Protein AF-A0A7Y0K9N4-F1 (afdb_monomer_lite)

Secondary structure (DSSP, 8-state):
-HHHHHHHHHHHHS-GGGTS-HHHHHHHHHHHHHHHH-S-HHHHHHHHHHHHHHHHHHHHHHHHHTT--PPTT-HHHHHHHHHHHHHHHHHHHHHHHHHHHHHHHHHHHHHHHH--

Foldseek 3Di:
DVLLLVLVVCCVVPPPCVVPPSLVVSLVVLLVCLVVVDPDLVVSLVCLVVVLLVSLVVNCVVVVVVVDHDDRPDPSSVSSSVSNVVSSVVVVVVVVVVVVVVVVVVVVVVVVVVVD

InterPro domains:
  IPR014617 Predicted membrane protein, Bacillus YphA type [PF24124] (1-113)

Sequence (116 aa):
MLAYITYELMAIIDPIWVFIPGVWLKASILFILVILLHRNIVCQILILSIGSMMGDIVLSFVLRSYQMNYSIGSMHFFDSFMLGMLGMISLFYLKMTLARWEQYVFMLEKERKNNV

Radius of gyration: 20.11 Å; chains: 1; bounding box: 55×21×57 Å

pLDDT: mean 89.55, std 5.5, range [61.06, 95.0]

Organism: NCBI:txid2729105

Structure (mmCIF, N/CA/C/O backbone):
data_AF-A0A7Y0K9N4-F1
#
_entry.id   AF-A0A7Y0K9N4-F1
#
loop_
_atom_site.group_PDB
_atom_site.id
_atom_site.type_symbol
_atom_site.label_atom_id
_atom_site.label_alt_id
_atom_site.label_comp_id
_atom_site.label_asym_id
_atom_site.label_entity_id
_atom_site.label_seq_id
_atom_site.pdbx_PDB_ins_code
_atom_site.Cartn_x
_atom_site.Cartn_y
_atom_site.Cartn_z
_atom_site.occupancy
_atom_site.B_iso_or_equiv
_atom_site.auth_seq_id
_atom_site.auth_comp_id
_atom_site.auth_asym_id
_atom_site.auth_atom_id
_atom_site.pdbx_PDB_model_num
ATOM 1 N N . MET A 1 1 ? 9.741 -0.173 0.537 1.00 83.44 1 MET A N 1
ATOM 2 C CA . MET A 1 1 ? 9.089 -1.476 0.779 1.00 83.44 1 MET A CA 1
ATOM 3 C C . MET A 1 1 ? 9.596 -2.448 -0.257 1.00 83.44 1 MET A C 1
ATOM 5 O O . MET A 1 1 ? 9.367 -2.210 -1.433 1.00 83.44 1 MET A O 1
ATOM 9 N N . LEU A 1 2 ? 10.278 -3.518 0.157 1.00 90.38 2 LEU A N 1
ATOM 10 C CA . LEU A 1 2 ? 10.811 -4.505 -0.791 1.00 90.38 2 LEU A CA 1
ATOM 11 C C . LEU A 1 2 ? 9.702 -5.143 -1.632 1.00 90.38 2 LEU A C 1
ATOM 13 O O . LEU A 1 2 ? 9.859 -5.241 -2.838 1.00 90.38 2 LEU A O 1
ATOM 17 N N . ALA A 1 3 ? 8.545 -5.433 -1.030 1.00 91.69 3 ALA A N 1
ATOM 18 C CA . ALA A 1 3 ? 7.396 -5.993 -1.740 1.00 91.69 3 ALA A CA 1
ATOM 19 C C . ALA A 1 3 ? 6.927 -5.156 -2.945 1.00 91.69 3 ALA A C 1
ATOM 21 O O . ALA A 1 3 ? 6.464 -5.728 -3.923 1.00 91.69 3 ALA A O 1
ATOM 22 N N . TYR A 1 4 ? 7.083 -3.825 -2.907 1.00 92.25 4 TYR A N 1
ATOM 23 C CA . TYR A 1 4 ? 6.783 -2.963 -4.057 1.00 92.25 4 TYR A CA 1
ATOM 24 C C . TYR A 1 4 ? 7.719 -3.268 -5.234 1.00 92.25 4 TYR A C 1
ATOM 26 O O . TYR A 1 4 ? 7.270 -3.486 -6.354 1.00 92.25 4 TYR A O 1
ATOM 34 N N . ILE A 1 5 ? 9.023 -3.324 -4.951 1.00 92.25 5 ILE A N 1
ATOM 35 C CA . ILE A 1 5 ? 10.069 -3.595 -5.941 1.00 92.25 5 ILE A CA 1
ATOM 36 C C . ILE A 1 5 ? 9.900 -5.013 -6.487 1.00 92.25 5 ILE A C 1
ATOM 38 O O . ILE A 1 5 ? 9.933 -5.213 -7.694 1.00 92.25 5 ILE A O 1
ATOM 42 N N . THR A 1 6 ? 9.683 -5.991 -5.603 1.00 91.81 6 THR A N 1
ATOM 43 C CA . THR A 1 6 ? 9.474 -7.389 -5.990 1.00 91.81 6 THR A CA 1
ATOM 44 C C . THR A 1 6 ? 8.255 -7.537 -6.888 1.00 91.81 6 THR A C 1
ATOM 46 O O . THR A 1 6 ? 8.348 -8.229 -7.894 1.00 91.81 6 THR A O 1
ATOM 49 N N . TYR A 1 7 ? 7.142 -6.872 -6.558 1.00 91.50 7 TYR A N 1
ATOM 50 C CA . TYR A 1 7 ? 5.948 -6.891 -7.394 1.00 91.50 7 TYR A CA 1
ATOM 51 C C . TYR A 1 7 ? 6.247 -6.354 -8.795 1.00 91.50 7 TYR A C 1
ATOM 53 O O . TYR A 1 7 ? 5.966 -7.051 -9.760 1.00 91.50 7 TYR A O 1
ATOM 61 N N . GLU A 1 8 ? 6.851 -5.168 -8.922 1.00 90.12 8 GLU A N 1
ATOM 62 C CA . GLU A 1 8 ? 7.107 -4.585 -10.248 1.00 90.12 8 GLU A CA 1
ATOM 63 C C . GLU A 1 8 ? 8.139 -5.365 -11.062 1.00 90.12 8 GLU A C 1
ATOM 65 O O . GLU A 1 8 ? 7.950 -5.577 -12.255 1.00 90.12 8 GLU A O 1
ATOM 70 N N . LEU A 1 9 ? 9.206 -5.861 -10.432 1.00 90.31 9 LEU A N 1
ATOM 71 C CA . LEU A 1 9 ? 10.168 -6.723 -11.121 1.00 90.31 9 LEU A CA 1
ATOM 72 C C . LEU A 1 9 ? 9.516 -8.020 -11.603 1.00 90.31 9 LEU A C 1
ATOM 74 O O . LEU A 1 9 ? 9.767 -8.447 -12.727 1.00 90.31 9 LEU A O 1
ATOM 78 N N . MET A 1 10 ? 8.670 -8.634 -10.773 1.00 89.62 10 MET A N 1
ATOM 79 C CA . MET A 1 10 ? 7.941 -9.837 -11.162 1.00 89.62 10 MET A CA 1
ATOM 80 C C . MET A 1 10 ? 6.975 -9.535 -12.302 1.00 89.62 10 MET A C 1
ATOM 82 O O . MET A 1 10 ? 6.925 -10.301 -13.251 1.00 89.62 10 MET A O 1
ATOM 86 N N . ALA A 1 11 ? 6.292 -8.394 -12.250 1.00 88.19 11 ALA A N 1
ATOM 87 C CA . ALA A 1 11 ? 5.367 -7.962 -13.280 1.00 88.19 11 ALA A CA 1
ATOM 88 C C . ALA A 1 11 ? 6.088 -7.731 -14.631 1.00 88.19 11 ALA A C 1
ATOM 90 O O . ALA A 1 11 ? 5.559 -8.092 -15.677 1.00 88.19 11 ALA A O 1
ATOM 91 N N . ILE A 1 12 ? 7.324 -7.216 -14.625 1.00 87.75 12 ILE A N 1
ATOM 92 C CA . ILE A 1 12 ? 8.155 -7.076 -15.837 1.00 87.75 12 ILE A CA 1
ATOM 93 C C . ILE A 1 12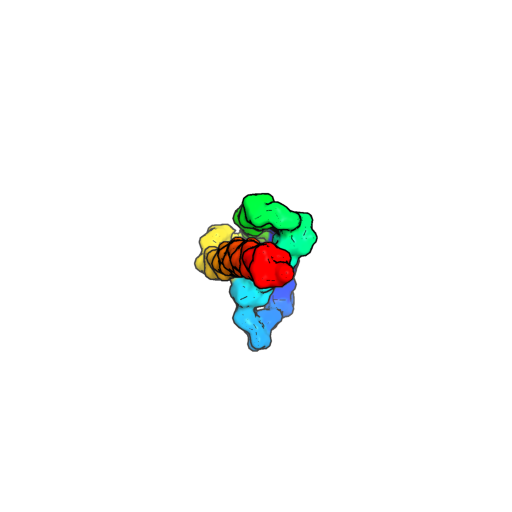 ? 8.554 -8.439 -16.431 1.00 87.75 12 ILE A C 1
ATOM 95 O O . ILE A 1 12 ? 8.616 -8.571 -17.652 1.00 87.75 12 ILE A O 1
ATOM 99 N N . ILE A 1 13 ? 8.857 -9.435 -15.591 1.00 87.88 13 ILE A N 1
ATOM 100 C CA . ILE A 1 13 ? 9.320 -10.764 -16.032 1.00 87.88 13 ILE A CA 1
ATOM 101 C C . ILE A 1 13 ? 8.149 -11.642 -16.485 1.00 87.88 13 ILE A C 1
ATOM 103 O O . ILE A 1 13 ? 8.228 -12.281 -17.532 1.00 87.88 13 ILE A O 1
ATOM 107 N N . ASP A 1 14 ? 7.085 -11.688 -15.685 1.00 84.44 14 ASP A N 1
ATOM 108 C CA . ASP A 1 14 ? 5.892 -12.492 -15.919 1.00 84.44 14 ASP A CA 1
ATOM 109 C C . ASP A 1 14 ? 4.638 -11.637 -15.644 1.00 84.44 14 ASP A C 1
ATOM 111 O O . ASP A 1 14 ? 4.392 -11.234 -14.499 1.00 84.44 14 ASP A O 1
ATOM 115 N N . PRO A 1 15 ? 3.845 -11.306 -16.678 1.00 80.69 15 PRO A N 1
ATOM 116 C CA . PRO A 1 15 ? 2.739 -10.368 -16.563 1.00 80.69 15 PRO A CA 1
ATOM 117 C C . PRO A 1 15 ? 1.549 -10.968 -15.795 1.00 80.69 15 PRO A C 1
ATOM 119 O O . PRO A 1 15 ? 0.554 -11.414 -16.365 1.00 80.69 15 PRO A O 1
ATOM 122 N N . ILE A 1 16 ? 1.592 -10.888 -14.463 1.00 78.06 16 ILE A N 1
ATOM 123 C CA . ILE A 1 16 ? 0.507 -11.340 -13.567 1.00 78.06 16 ILE A CA 1
ATOM 124 C C . ILE A 1 16 ? -0.796 -10.544 -13.795 1.00 78.06 16 ILE A C 1
ATOM 126 O O . ILE A 1 16 ? -1.895 -11.010 -13.482 1.00 78.06 16 ILE A O 1
ATOM 130 N N . TRP A 1 17 ? -0.700 -9.350 -14.391 1.00 74.38 17 TRP A N 1
ATOM 131 C CA . TRP A 1 17 ? -1.847 -8.490 -14.694 1.00 74.38 17 TRP A CA 1
ATOM 132 C C . TRP A 1 17 ? -2.786 -9.034 -15.784 1.00 74.38 17 TRP A C 1
ATOM 134 O O . TRP A 1 17 ? -3.805 -8.408 -16.068 1.00 74.38 17 TRP A O 1
ATOM 144 N N . VAL A 1 18 ? -2.467 -10.176 -16.403 1.00 80.75 18 VAL A N 1
ATOM 145 C CA . VAL A 1 18 ? -3.340 -10.838 -17.389 1.00 80.75 18 VAL A CA 1
ATOM 146 C C . VAL A 1 18 ? -4.645 -11.328 -16.750 1.00 80.75 18 VAL A C 1
ATOM 148 O O . VAL A 1 18 ? -5.690 -11.301 -17.394 1.00 80.75 18 VAL A O 1
ATOM 151 N N . PHE A 1 19 ? -4.608 -11.738 -15.479 1.00 82.56 19 PHE A N 1
ATOM 152 C CA . PHE A 1 19 ? -5.768 -12.321 -14.793 1.00 82.56 19 PHE A CA 1
ATOM 153 C C . PHE A 1 19 ? -6.481 -11.348 -13.850 1.00 82.56 19 PHE A C 1
ATOM 155 O O . PHE A 1 19 ? -7.684 -11.470 -13.629 1.00 82.56 19 PHE A O 1
ATOM 162 N N . ILE A 1 20 ? -5.748 -10.398 -13.263 1.00 83.88 20 ILE A N 1
ATOM 163 C CA . ILE A 1 20 ? -6.257 -9.467 -12.249 1.00 83.88 20 ILE A CA 1
ATOM 164 C C . ILE A 1 20 ? -5.682 -8.077 -12.538 1.00 83.88 20 ILE A C 1
ATOM 166 O O . ILE A 1 20 ? -4.486 -7.975 -12.809 1.00 83.88 20 ILE A O 1
ATOM 170 N N . PRO A 1 21 ? -6.464 -6.987 -12.426 1.00 88.31 21 PRO A N 1
ATOM 171 C CA . PRO A 1 21 ? -5.933 -5.635 -12.558 1.00 88.31 21 PRO A CA 1
ATOM 172 C C . PRO A 1 21 ? -4.731 -5.399 -11.628 1.00 88.31 21 PRO A C 1
ATOM 174 O O . PRO A 1 21 ? -4.864 -5.424 -10.401 1.00 88.31 21 PRO A O 1
ATOM 177 N N . GLY A 1 22 ? -3.555 -5.138 -12.206 1.00 87.50 22 GLY A N 1
ATOM 178 C CA . GLY A 1 22 ? -2.298 -5.086 -11.450 1.00 87.50 22 GLY A CA 1
ATOM 179 C C . GLY A 1 22 ? -2.286 -4.045 -10.322 1.00 87.50 22 GLY A C 1
ATOM 180 O O . GLY A 1 22 ? -1.701 -4.271 -9.265 1.00 87.50 22 GLY A O 1
ATOM 181 N N . VAL A 1 23 ? -3.007 -2.935 -10.497 1.00 90.38 23 VAL A N 1
ATOM 182 C CA . VAL A 1 23 ? -3.159 -1.883 -9.478 1.00 90.38 23 VAL A CA 1
ATOM 183 C C . VAL A 1 23 ? -3.799 -2.437 -8.198 1.00 90.38 23 VAL A C 1
ATOM 185 O O . VAL A 1 23 ? -3.311 -2.189 -7.095 1.00 90.38 23 VAL A O 1
ATOM 188 N N . TRP A 1 24 ? -4.855 -3.242 -8.339 1.00 90.62 24 TRP A N 1
ATOM 189 C CA . TRP A 1 24 ? -5.568 -3.843 -7.211 1.00 90.62 24 TRP A CA 1
ATOM 190 C C . TRP A 1 24 ? -4.719 -4.890 -6.500 1.00 90.62 24 TRP A C 1
ATOM 192 O O . TRP A 1 24 ? -4.700 -4.941 -5.268 1.00 90.62 24 TRP A O 1
ATOM 202 N N . LEU A 1 25 ? -3.987 -5.696 -7.271 1.00 91.50 25 LEU A N 1
ATOM 203 C CA . LEU A 1 25 ? -3.115 -6.731 -6.732 1.00 91.50 25 LEU A CA 1
ATOM 204 C C . LEU A 1 25 ? -1.964 -6.111 -5.929 1.00 91.50 25 LEU A C 1
ATOM 206 O O . LEU A 1 25 ? -1.768 -6.460 -4.763 1.00 91.50 25 LEU A O 1
ATOM 210 N N . LYS A 1 26 ? -1.272 -5.122 -6.510 1.00 91.50 26 LYS A N 1
ATOM 211 C CA . LYS A 1 26 ? -0.201 -4.373 -5.841 1.00 91.50 26 LYS A CA 1
ATOM 212 C C . LYS A 1 26 ? -0.701 -3.708 -4.561 1.00 91.50 26 LYS A C 1
ATOM 214 O O . LYS A 1 26 ? -0.103 -3.895 -3.501 1.00 91.50 26 LYS A O 1
ATOM 219 N N . ALA A 1 27 ? -1.810 -2.970 -4.639 1.00 93.31 27 ALA A N 1
ATOM 220 C CA . ALA A 1 27 ? -2.389 -2.289 -3.484 1.00 93.31 27 ALA A CA 1
ATOM 221 C C . ALA A 1 27 ? -2.744 -3.275 -2.359 1.00 93.31 27 ALA A C 1
ATOM 223 O O . ALA A 1 27 ? -2.391 -3.033 -1.206 1.00 93.31 27 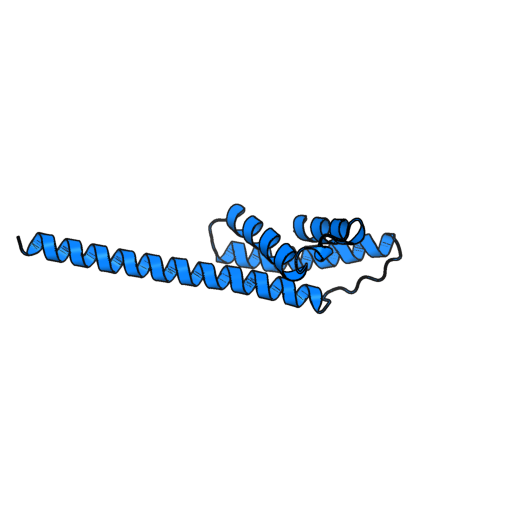ALA A O 1
ATOM 224 N N . SER A 1 28 ? -3.361 -4.412 -2.693 1.00 92.25 28 SER A N 1
ATOM 225 C CA . SER A 1 28 ? -3.765 -5.433 -1.718 1.00 92.25 28 SER A CA 1
ATOM 226 C C . SER A 1 28 ? -2.571 -6.083 -1.019 1.00 92.25 28 SER A C 1
ATOM 228 O O . SER A 1 28 ? -2.581 -6.223 0.202 1.00 92.25 28 SER A O 1
ATOM 230 N N . ILE A 1 29 ? -1.515 -6.432 -1.763 1.00 93.06 29 ILE A N 1
ATOM 231 C CA . ILE A 1 29 ? -0.298 -7.033 -1.195 1.00 93.06 29 ILE A CA 1
ATOM 232 C C . ILE A 1 29 ? 0.367 -6.071 -0.205 1.00 93.06 29 ILE A C 1
ATOM 234 O O . ILE A 1 29 ? 0.680 -6.455 0.924 1.00 93.06 29 ILE A O 1
ATOM 238 N N . LEU A 1 30 ? 0.560 -4.811 -0.608 1.00 93.31 30 LEU A N 1
ATOM 239 C CA . LEU A 1 30 ? 1.178 -3.796 0.248 1.00 93.31 30 LEU A CA 1
ATOM 240 C C . LEU A 1 30 ? 0.329 -3.529 1.491 1.00 93.31 30 LEU A C 1
ATOM 242 O O . LEU A 1 30 ? 0.857 -3.461 2.598 1.00 93.31 30 LEU A O 1
ATOM 246 N N . PHE A 1 31 ? -0.985 -3.431 1.316 1.00 93.81 31 PHE A N 1
ATOM 247 C CA . PHE A 1 31 ? -1.939 -3.223 2.394 1.00 93.81 31 PHE A CA 1
ATOM 248 C C . PHE A 1 31 ? -1.914 -4.352 3.434 1.00 93.81 31 PHE A C 1
ATOM 250 O O . PHE A 1 31 ? -1.762 -4.084 4.627 1.00 93.81 31 PHE A O 1
ATOM 257 N N . ILE A 1 32 ? -1.986 -5.614 2.996 1.00 93.56 32 ILE A N 1
ATOM 258 C CA . ILE A 1 32 ? -1.925 -6.784 3.885 1.00 93.56 32 ILE A CA 1
ATOM 259 C C . ILE A 1 32 ? -0.599 -6.806 4.655 1.00 93.56 32 ILE A C 1
ATOM 261 O O . ILE A 1 32 ? -0.596 -7.000 5.872 1.00 93.56 32 ILE A O 1
ATOM 265 N N . LEU A 1 33 ? 0.522 -6.548 3.972 1.00 94.31 33 LEU A N 1
ATOM 266 C CA . LEU A 1 33 ? 1.840 -6.489 4.607 1.00 94.31 33 LEU A CA 1
ATOM 267 C C . LEU A 1 33 ? 1.919 -5.399 5.675 1.00 94.31 33 LEU A C 1
ATOM 269 O O . LEU A 1 33 ? 2.433 -5.653 6.761 1.00 94.31 33 LEU A O 1
ATOM 273 N N . VAL A 1 34 ? 1.397 -4.202 5.402 1.00 94.31 34 VAL A N 1
ATOM 274 C CA . VAL A 1 34 ? 1.370 -3.103 6.377 1.00 94.31 34 VAL A CA 1
ATOM 275 C C . VAL A 1 34 ? 0.576 -3.479 7.625 1.00 94.31 34 VAL A C 1
ATOM 277 O O . VAL A 1 34 ? 1.032 -3.223 8.742 1.00 94.31 34 VAL A O 1
ATOM 280 N N . ILE A 1 35 ? -0.596 -4.094 7.445 1.00 92.62 35 ILE A N 1
ATOM 281 C CA . ILE A 1 35 ? -1.454 -4.510 8.560 1.00 92.62 35 ILE A CA 1
ATOM 282 C C . ILE A 1 35 ? -0.754 -5.546 9.434 1.00 92.62 35 ILE A C 1
ATOM 284 O O . ILE A 1 35 ? -0.843 -5.468 10.659 1.00 92.62 35 ILE A O 1
ATOM 288 N N . LEU A 1 36 ? -0.063 -6.498 8.805 1.00 92.69 36 LEU A N 1
ATOM 289 C CA . LEU A 1 36 ? 0.664 -7.554 9.499 1.00 92.69 36 LEU A CA 1
ATOM 290 C C . LEU A 1 36 ? 1.912 -7.017 10.212 1.00 92.69 36 LEU A C 1
ATOM 292 O O . LEU A 1 36 ? 2.258 -7.493 11.290 1.00 92.69 36 LEU A O 1
ATOM 296 N N . LEU A 1 37 ? 2.571 -6.012 9.633 1.00 93.00 37 LEU A N 1
ATOM 297 C CA . LEU A 1 37 ? 3.842 -5.493 10.129 1.00 93.00 37 LEU A CA 1
ATOM 298 C C . LEU A 1 37 ? 3.707 -4.657 11.406 1.00 93.00 37 LEU A C 1
ATOM 300 O O . LEU A 1 37 ? 4.595 -4.693 12.255 1.00 93.00 37 LEU A O 1
ATOM 304 N N . HIS A 1 38 ? 2.638 -3.871 11.552 1.00 91.88 38 HIS A N 1
ATOM 305 C CA . HIS A 1 38 ? 2.496 -2.980 12.704 1.00 91.88 38 HIS A CA 1
ATOM 306 C C . HIS A 1 38 ? 1.045 -2.833 13.152 1.00 91.88 38 HIS A C 1
ATOM 308 O O . HIS A 1 38 ? 0.147 -2.807 12.325 1.00 91.88 38 HIS A O 1
ATOM 314 N N . ARG A 1 39 ? 0.795 -2.672 14.460 1.00 86.81 39 ARG A N 1
ATOM 315 C CA . ARG A 1 39 ? -0.572 -2.562 15.015 1.00 86.81 39 ARG A CA 1
ATOM 316 C C . ARG A 1 39 ? -1.114 -1.127 15.063 1.00 86.81 39 ARG A C 1
ATOM 318 O O . ARG A 1 39 ? -2.322 -0.930 14.957 1.00 86.81 39 ARG A O 1
ATOM 325 N N . ASN A 1 40 ? -0.240 -0.132 15.239 1.00 89.38 40 ASN A N 1
ATOM 326 C CA . ASN A 1 40 ? -0.620 1.288 15.257 1.00 89.38 40 ASN A CA 1
ATOM 327 C C . ASN A 1 40 ? -0.871 1.815 13.836 1.00 89.38 40 ASN A C 1
ATOM 329 O O . ASN A 1 40 ? 0.027 1.732 12.996 1.00 89.38 40 ASN A O 1
ATOM 333 N N . ILE A 1 41 ? -2.042 2.418 13.620 1.00 87.19 41 ILE A N 1
ATOM 334 C CA . ILE A 1 41 ? -2.491 2.983 12.340 1.00 87.19 41 ILE A CA 1
ATOM 335 C C . ILE A 1 41 ? -1.573 4.102 11.840 1.00 87.19 41 ILE A C 1
ATOM 337 O O . ILE A 1 41 ? -1.278 4.154 10.650 1.00 87.19 41 ILE A O 1
ATOM 341 N N . VAL A 1 42 ? -1.073 4.974 12.722 1.00 89.88 42 VAL A N 1
ATOM 342 C CA . VAL A 1 42 ? -0.201 6.086 12.297 1.00 89.88 42 VAL A CA 1
ATOM 343 C C . VAL A 1 42 ? 1.082 5.538 11.676 1.00 89.88 42 VAL A C 1
ATOM 345 O O . VAL A 1 42 ? 1.473 5.936 10.581 1.00 89.88 42 VAL A O 1
ATOM 348 N N . CYS A 1 43 ? 1.698 4.553 12.332 1.00 92.75 43 CYS A N 1
ATOM 349 C CA . CYS A 1 43 ? 2.872 3.873 11.800 1.00 92.75 43 CYS A CA 1
ATOM 350 C C . CYS A 1 43 ? 2.540 3.112 10.513 1.00 92.75 43 CYS A C 1
ATOM 352 O O . CYS A 1 43 ? 3.326 3.158 9.579 1.00 92.75 43 CYS A O 1
ATOM 354 N N . GLN A 1 44 ? 1.380 2.456 10.427 1.00 92.81 44 GLN A N 1
ATOM 355 C CA . GLN A 1 44 ? 0.957 1.767 9.208 1.00 92.81 44 GLN A CA 1
ATOM 356 C C . GLN A 1 44 ? 0.879 2.724 8.005 1.00 92.81 44 GLN A C 1
ATOM 358 O O . GLN A 1 44 ? 1.425 2.420 6.946 1.00 92.81 44 GLN A O 1
ATOM 363 N N . ILE A 1 45 ? 0.270 3.902 8.182 1.00 92.75 45 ILE A N 1
ATOM 364 C CA . ILE A 1 45 ? 0.180 4.929 7.134 1.00 92.75 45 ILE A CA 1
ATOM 365 C C . ILE A 1 45 ? 1.576 5.435 6.747 1.00 92.75 45 ILE A C 1
ATOM 367 O O . ILE A 1 45 ? 1.876 5.535 5.560 1.00 92.75 45 ILE A O 1
ATOM 371 N N . LEU A 1 46 ? 2.445 5.706 7.729 1.00 94.06 46 LEU A N 1
ATOM 372 C CA . LEU A 1 46 ? 3.820 6.154 7.479 1.00 94.06 46 LEU A CA 1
ATOM 373 C C . LEU A 1 46 ? 4.654 5.105 6.735 1.00 94.06 46 LEU A C 1
ATOM 375 O O . LEU A 1 46 ? 5.402 5.439 5.821 1.00 94.06 46 LEU A O 1
ATOM 379 N N . ILE A 1 47 ? 4.522 3.830 7.102 1.00 94.50 47 ILE A N 1
ATOM 380 C CA . ILE A 1 47 ? 5.222 2.732 6.431 1.00 94.50 47 ILE A CA 1
ATOM 381 C C . ILE A 1 47 ? 4.693 2.586 4.999 1.00 94.50 47 ILE A C 1
ATOM 383 O O . ILE A 1 47 ? 5.495 2.403 4.086 1.00 94.50 47 ILE A O 1
ATOM 387 N N . LEU A 1 48 ? 3.379 2.695 4.772 1.00 94.19 48 LEU A N 1
ATOM 388 C CA . LEU A 1 48 ? 2.813 2.645 3.423 1.00 94.19 48 LEU A CA 1
ATOM 389 C C . LEU A 1 48 ? 3.325 3.812 2.562 1.00 94.19 48 LEU A C 1
ATOM 391 O O . LEU A 1 48 ? 3.756 3.584 1.434 1.00 94.19 48 LEU A O 1
ATOM 395 N N . SER A 1 49 ? 3.330 5.045 3.077 1.00 93.75 49 SER A N 1
ATOM 396 C CA . SER A 1 49 ? 3.755 6.237 2.328 1.00 93.75 49 SER A CA 1
ATOM 397 C C . SER A 1 49 ? 5.256 6.263 2.064 1.00 93.75 49 SER A C 1
ATOM 399 O O . SER A 1 49 ? 5.680 6.191 0.912 1.00 93.75 49 SER A O 1
ATOM 401 N N . ILE A 1 50 ? 6.075 6.270 3.114 1.00 95.00 50 ILE A N 1
ATOM 402 C CA . ILE A 1 50 ? 7.536 6.308 2.994 1.00 95.00 50 ILE A CA 1
ATOM 403 C C . ILE A 1 50 ? 8.027 5.039 2.292 1.00 95.00 50 ILE A C 1
ATOM 405 O O . ILE A 1 50 ? 8.915 5.081 1.444 1.00 95.00 50 ILE A O 1
ATOM 409 N N . GLY A 1 51 ? 7.426 3.891 2.608 1.00 93.19 51 GLY A N 1
ATOM 410 C CA . GLY A 1 51 ? 7.805 2.613 2.032 1.00 93.19 51 GLY A CA 1
ATOM 411 C C . GLY A 1 51 ? 7.489 2.500 0.544 1.00 93.19 51 GLY A C 1
ATOM 412 O O . GLY A 1 51 ? 8.325 1.960 -0.182 1.00 93.19 51 GLY A O 1
ATOM 413 N N . SER A 1 52 ? 6.336 2.982 0.079 1.00 93.19 52 SER A N 1
ATOM 414 C CA . SER A 1 52 ? 6.002 2.974 -1.352 1.00 93.19 52 SER A CA 1
ATOM 415 C C . SER A 1 52 ? 6.861 3.969 -2.133 1.00 93.19 52 SER A C 1
ATOM 417 O O . SER A 1 52 ? 7.469 3.569 -3.121 1.00 93.19 52 SER A O 1
ATOM 419 N N . MET A 1 53 ? 7.028 5.200 -1.635 1.00 93.69 53 MET A N 1
ATOM 420 C CA . MET A 1 53 ? 7.898 6.215 -2.248 1.00 93.69 53 MET A CA 1
ATOM 421 C C . MET A 1 53 ? 9.347 5.732 -2.364 1.00 93.69 53 MET A C 1
ATOM 423 O O . MET A 1 53 ? 9.943 5.780 -3.436 1.00 93.69 53 MET A O 1
ATOM 427 N N . MET A 1 54 ? 9.906 5.198 -1.273 1.00 94.62 54 MET A N 1
ATOM 428 C CA . MET A 1 54 ? 11.262 4.648 -1.286 1.00 94.62 54 MET A CA 1
ATOM 429 C C . MET A 1 54 ? 11.366 3.430 -2.213 1.00 94.62 54 MET A C 1
ATOM 431 O O . MET A 1 54 ? 12.385 3.237 -2.865 1.00 94.62 54 MET A O 1
ATOM 435 N N . GLY A 1 55 ? 10.315 2.605 -2.291 1.00 93.00 55 GLY A N 1
ATOM 436 C CA . GLY A 1 55 ? 10.257 1.477 -3.222 1.00 93.00 55 GLY A CA 1
ATOM 437 C C . GLY A 1 55 ? 10.346 1.922 -4.681 1.00 93.00 55 GLY A C 1
ATOM 438 O O . GLY A 1 55 ? 11.124 1.348 -5.435 1.00 93.00 55 GLY A O 1
ATOM 439 N N . ASP A 1 56 ? 9.605 2.965 -5.052 1.00 92.81 56 ASP A N 1
ATOM 440 C CA . ASP A 1 56 ? 9.564 3.491 -6.419 1.00 92.81 56 ASP A CA 1
ATOM 441 C C . ASP A 1 56 ? 10.886 4.160 -6.831 1.00 92.81 56 ASP A C 1
ATOM 443 O O . ASP A 1 56 ? 11.391 3.933 -7.933 1.00 92.81 56 ASP A O 1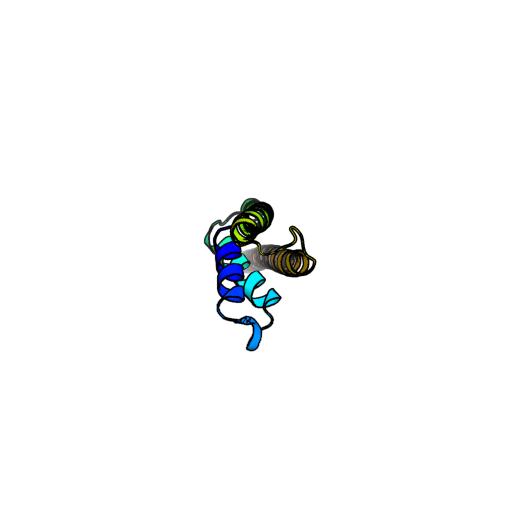
ATOM 447 N N . ILE A 1 57 ? 11.521 4.898 -5.912 1.00 92.81 57 ILE A N 1
ATOM 448 C CA . ILE A 1 57 ? 12.852 5.489 -6.129 1.00 92.81 57 ILE A CA 1
ATOM 449 C C . ILE A 1 57 ? 13.904 4.395 -6.342 1.00 92.81 57 ILE A C 1
ATOM 451 O O . ILE A 1 57 ? 14.680 4.454 -7.299 1.00 92.81 57 ILE A O 1
ATOM 455 N N . VAL A 1 58 ? 13.930 3.383 -5.469 1.00 93.56 58 VAL A N 1
ATOM 456 C CA 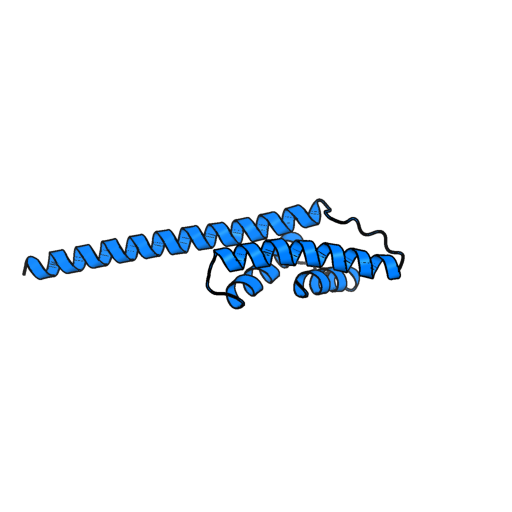. VAL A 1 58 ? 14.902 2.285 -5.565 1.00 93.56 58 VAL A CA 1
ATOM 457 C C . VAL A 1 58 ? 14.680 1.472 -6.838 1.00 93.56 58 VAL A C 1
ATOM 459 O O . VAL A 1 58 ? 15.648 1.172 -7.532 1.00 93.56 58 VAL A O 1
ATOM 462 N N . LEU A 1 59 ? 13.429 1.161 -7.189 1.00 92.19 59 LEU A N 1
ATOM 463 C CA . LEU A 1 59 ? 13.100 0.461 -8.432 1.00 92.19 59 LEU A CA 1
ATOM 464 C C . LEU A 1 59 ? 13.610 1.229 -9.657 1.00 92.19 59 LEU A C 1
ATOM 466 O O . LEU A 1 59 ? 14.254 0.646 -10.525 1.00 92.19 59 LEU A O 1
ATOM 470 N N . SER A 1 60 ? 13.382 2.541 -9.696 1.00 90.62 60 SER A N 1
ATOM 471 C CA . SER A 1 60 ? 13.842 3.404 -10.789 1.00 90.62 60 SER A CA 1
ATOM 472 C C . SER A 1 60 ? 15.363 3.407 -10.914 1.00 90.62 60 SER A C 1
ATOM 474 O O . SER A 1 60 ? 15.901 3.362 -12.018 1.00 90.62 60 SER A O 1
ATOM 476 N N . PHE A 1 61 ? 16.070 3.422 -9.782 1.00 91.06 61 PHE A N 1
ATOM 477 C CA . PHE A 1 61 ? 17.526 3.330 -9.762 1.00 91.06 61 PHE A CA 1
ATOM 478 C C . PHE A 1 61 ? 18.022 1.980 -10.298 1.00 91.06 61 PHE A C 1
ATOM 480 O O . PHE A 1 61 ? 18.921 1.952 -11.136 1.00 91.06 61 PHE A O 1
ATOM 487 N N . VAL A 1 62 ? 17.400 0.874 -9.876 1.00 91.00 62 VAL A N 1
ATOM 488 C CA . VAL A 1 62 ? 17.734 -0.481 -10.342 1.00 91.00 62 VAL A CA 1
ATOM 489 C C . VAL A 1 62 ? 17.474 -0.628 -11.842 1.00 91.00 62 VAL A C 1
ATOM 491 O O . VAL A 1 62 ? 18.350 -1.080 -12.573 1.00 91.00 62 VAL A O 1
ATOM 494 N N . LEU A 1 63 ? 16.306 -0.207 -12.329 1.00 90.31 63 LEU A N 1
ATOM 495 C CA . LEU A 1 63 ? 15.937 -0.309 -13.747 1.00 90.31 63 LEU A CA 1
ATOM 496 C C . LEU A 1 63 ? 16.814 0.566 -14.647 1.00 90.31 63 LEU A C 1
ATOM 498 O O . LEU A 1 63 ? 17.132 0.174 -15.772 1.00 90.31 63 LEU A O 1
ATOM 502 N N . ARG A 1 64 ? 17.297 1.701 -14.131 1.00 89.12 64 ARG A N 1
ATOM 503 C CA . ARG A 1 64 ? 18.258 2.546 -14.843 1.00 89.12 64 ARG A CA 1
ATOM 504 C C . ARG A 1 64 ? 19.579 1.822 -15.114 1.00 89.12 64 ARG A C 1
ATOM 506 O O . ARG A 1 64 ? 20.166 2.041 -16.172 1.00 89.12 64 ARG A O 1
ATOM 513 N N . SER A 1 65 ? 20.028 0.935 -14.222 1.00 88.56 65 SER A N 1
ATOM 514 C CA . SER A 1 65 ? 21.212 0.094 -14.464 1.00 88.56 65 SER A CA 1
ATOM 515 C C . SER A 1 65 ? 21.023 -0.876 -15.636 1.00 88.56 65 SER A C 1
ATOM 517 O O . SER A 1 65 ? 21.995 -1.207 -16.306 1.00 88.56 65 SER A O 1
ATOM 519 N N . TYR A 1 66 ? 19.782 -1.271 -15.930 1.00 87.62 66 TYR A N 1
ATOM 520 C CA . TYR A 1 66 ? 19.416 -2.109 -17.077 1.00 87.62 66 TYR A CA 1
ATOM 521 C C . TYR A 1 66 ? 19.030 -1.298 -18.327 1.00 87.62 66 TYR A C 1
ATOM 523 O O . TYR A 1 66 ? 18.480 -1.854 -19.273 1.00 87.62 66 TYR A O 1
ATOM 531 N N . GLN A 1 67 ? 19.293 0.016 -18.339 1.00 86.69 67 GLN A N 1
ATOM 532 C CA . GLN A 1 67 ? 18.885 0.954 -19.397 1.00 86.69 67 GLN A CA 1
ATOM 533 C C . GLN A 1 67 ? 17.374 0.975 -19.693 1.00 86.69 67 GLN A C 1
ATOM 535 O O . GLN A 1 67 ? 16.947 1.378 -20.774 1.00 86.69 67 GLN A O 1
ATOM 540 N N . MET A 1 68 ? 16.547 0.588 -18.719 1.00 85.44 68 MET A N 1
ATOM 541 C CA . MET A 1 68 ? 15.097 0.712 -18.816 1.00 85.44 68 MET A CA 1
ATOM 542 C C . MET A 1 68 ? 14.659 2.083 -18.295 1.00 85.44 68 MET A C 1
ATOM 544 O O . MET A 1 68 ? 14.959 2.464 -17.161 1.00 85.44 68 MET A O 1
ATOM 548 N N . ASN A 1 69 ? 13.928 2.831 -19.124 1.00 80.62 69 ASN A N 1
ATOM 549 C CA . ASN A 1 69 ? 13.384 4.135 -18.752 1.00 80.62 69 ASN A CA 1
ATOM 550 C C . ASN A 1 69 ? 12.108 3.953 -17.923 1.00 80.62 69 ASN A C 1
ATOM 552 O O . ASN A 1 69 ? 11.008 3.898 -18.466 1.00 80.62 69 ASN A O 1
ATOM 556 N N . TYR A 1 70 ? 12.262 3.864 -16.604 1.00 84.25 70 TYR A N 1
ATOM 557 C CA . TYR A 1 70 ? 11.146 3.877 -15.664 1.00 84.25 70 TYR A CA 1
ATOM 558 C C . TYR A 1 70 ? 10.987 5.276 -15.052 1.00 84.25 70 TYR A C 1
ATOM 560 O O . TYR A 1 70 ? 11.953 5.873 -14.574 1.00 84.25 70 TYR A O 1
ATOM 568 N N . SER A 1 71 ? 9.767 5.816 -15.094 1.00 84.38 71 SER A N 1
ATOM 569 C CA . SER A 1 71 ? 9.449 7.145 -14.565 1.00 84.38 71 SER A CA 1
ATOM 570 C C . SER A 1 71 ? 9.024 7.050 -13.099 1.00 84.38 71 SER A C 1
ATOM 572 O O . SER A 1 71 ? 8.027 6.399 -12.782 1.00 84.38 71 SER A O 1
ATOM 574 N N . ILE A 1 72 ? 9.776 7.719 -12.220 1.00 87.00 72 ILE A N 1
ATOM 575 C CA . ILE A 1 72 ? 9.432 7.868 -10.799 1.00 87.00 72 ILE A CA 1
ATOM 576 C C . ILE A 1 72 ? 8.114 8.638 -10.687 1.00 87.00 72 ILE A C 1
ATOM 578 O O . ILE A 1 72 ? 7.964 9.695 -11.300 1.00 87.00 72 ILE A O 1
ATOM 582 N N . GLY A 1 73 ? 7.186 8.150 -9.864 1.00 83.06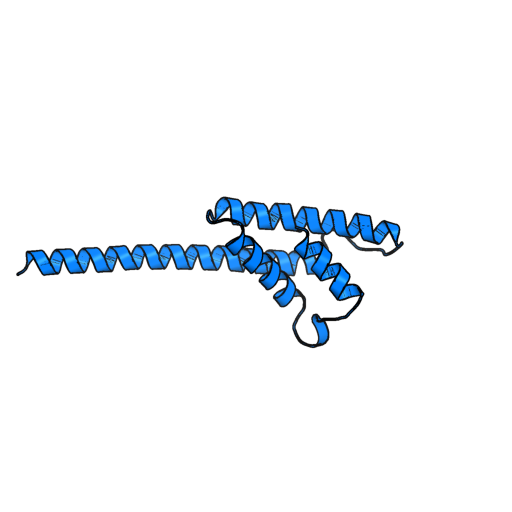 73 GLY A N 1
ATOM 583 C CA . GLY A 1 73 ? 5.916 8.832 -9.618 1.00 83.06 73 GLY A CA 1
ATOM 584 C C . GLY A 1 73 ? 4.970 8.795 -10.817 1.00 83.06 73 GLY A C 1
ATOM 585 O O . GLY A 1 73 ? 4.264 9.766 -11.084 1.00 83.06 73 GLY A O 1
ATOM 586 N N . SER A 1 74 ? 4.957 7.685 -11.556 1.00 88.19 74 SER A N 1
ATOM 587 C CA . SER A 1 74 ? 4.002 7.473 -12.646 1.00 88.19 74 SER A CA 1
ATOM 588 C C . SER A 1 74 ? 2.544 7.495 -12.158 1.00 88.19 74 SER A C 1
ATOM 590 O O . SER A 1 74 ? 2.247 7.279 -10.981 1.00 88.19 74 SER A O 1
ATOM 592 N N . MET A 1 75 ? 1.592 7.700 -13.072 1.00 87.88 75 MET A N 1
ATOM 593 C CA . MET A 1 75 ? 0.164 7.690 -12.723 1.00 87.88 75 MET A CA 1
ATOM 594 C C . MET A 1 75 ? -0.267 6.344 -12.105 1.00 87.88 75 MET A C 1
ATOM 596 O O . MET A 1 75 ? -0.976 6.316 -11.103 1.00 87.88 75 MET A O 1
ATOM 600 N N . HIS A 1 76 ? 0.292 5.234 -12.598 1.00 86.19 76 HIS A N 1
ATOM 601 C CA . HIS A 1 76 ? 0.074 3.892 -12.046 1.00 86.19 76 HIS A CA 1
ATOM 602 C C . HIS A 1 76 ? 0.575 3.721 -10.603 1.00 86.19 76 HIS A C 1
ATOM 604 O O . HIS A 1 76 ? 0.000 2.942 -9.829 1.00 86.19 76 HIS A O 1
ATOM 610 N N . PHE A 1 77 ? 1.647 4.427 -10.225 1.00 89.62 77 PHE A N 1
ATOM 611 C CA . PHE A 1 77 ? 2.103 4.471 -8.837 1.00 89.62 77 PHE A CA 1
ATOM 612 C C . PHE A 1 77 ? 1.047 5.139 -7.952 1.00 89.62 77 PHE A C 1
ATOM 614 O O . PHE A 1 77 ? 0.647 4.558 -6.939 1.00 89.62 77 PHE A O 1
ATOM 621 N N . PHE A 1 78 ? 0.549 6.308 -8.361 1.00 92.12 78 PHE A N 1
ATOM 622 C CA . PHE A 1 78 ? -0.447 7.054 -7.594 1.00 92.12 78 PHE A CA 1
ATOM 623 C C . PHE A 1 78 ? -1.770 6.302 -7.445 1.00 92.12 78 PHE A C 1
ATOM 625 O O . PHE A 1 78 ? -2.300 6.269 -6.336 1.00 92.12 78 PHE A O 1
ATOM 632 N N . ASP A 1 79 ? -2.259 5.630 -8.490 1.00 92.69 79 ASP A N 1
ATOM 633 C CA . ASP A 1 79 ? -3.487 4.825 -8.415 1.00 92.69 79 ASP A CA 1
ATOM 634 C C . ASP A 1 79 ? -3.375 3.729 -7.345 1.00 92.69 79 ASP A C 1
ATOM 636 O O . ASP A 1 79 ? -4.245 3.563 -6.487 1.00 92.69 79 ASP A O 1
ATOM 640 N N . SER A 1 80 ? -2.250 3.010 -7.347 1.00 91.69 80 SER A N 1
ATOM 641 C CA . SER A 1 80 ? -1.999 1.921 -6.396 1.00 91.69 80 SER A CA 1
ATOM 642 C C . SER A 1 80 ? -1.809 2.446 -4.971 1.00 91.69 80 SER A C 1
ATOM 644 O O . SER A 1 80 ? -2.284 1.841 -4.008 1.00 91.69 80 SER A O 1
ATOM 646 N N . PHE A 1 81 ? -1.123 3.584 -4.830 1.00 93.19 81 PHE A N 1
ATOM 647 C CA . PHE A 1 81 ? -0.895 4.238 -3.546 1.00 93.19 81 PHE A CA 1
ATOM 648 C C . PHE A 1 81 ? -2.202 4.758 -2.935 1.00 93.19 81 PHE A C 1
ATOM 650 O O . PHE A 1 81 ? -2.471 4.512 -1.757 1.00 93.19 81 PHE A O 1
ATOM 657 N N . MET A 1 82 ? -3.048 5.412 -3.735 1.00 94.38 82 MET A N 1
ATOM 658 C CA . MET A 1 82 ? -4.359 5.896 -3.303 1.00 94.38 82 MET A CA 1
ATOM 659 C C . MET A 1 82 ? -5.284 4.750 -2.902 1.00 94.38 82 MET A C 1
ATOM 661 O O . MET A 1 82 ? -5.911 4.836 -1.848 1.00 94.38 82 MET A O 1
ATOM 665 N N . LEU A 1 83 ? -5.323 3.648 -3.660 1.00 94.75 83 LEU A N 1
ATOM 666 C CA . LEU A 1 83 ? -6.092 2.461 -3.265 1.00 94.75 83 LEU A CA 1
ATOM 667 C C . LEU A 1 83 ? -5.609 1.875 -1.932 1.00 94.75 83 LEU A C 1
ATOM 669 O O . LEU A 1 83 ? -6.429 1.565 -1.068 1.00 94.75 83 LEU A O 1
ATOM 673 N N . GLY A 1 84 ? -4.292 1.776 -1.723 1.00 92.69 84 GLY A N 1
ATOM 674 C CA . GLY A 1 84 ? -3.730 1.336 -0.443 1.00 92.69 84 GLY A CA 1
ATOM 675 C C . GLY A 1 84 ? -4.123 2.258 0.717 1.00 92.69 84 GLY A C 1
ATOM 676 O O . GLY A 1 84 ? -4.552 1.785 1.770 1.00 92.69 84 GLY A O 1
ATOM 677 N N . MET A 1 85 ? -4.048 3.577 0.516 1.00 93.38 85 MET A N 1
ATOM 678 C CA . MET A 1 85 ? -4.452 4.579 1.510 1.00 93.38 85 MET A CA 1
ATOM 679 C C . MET A 1 85 ? -5.949 4.514 1.827 1.00 93.38 85 MET A C 1
ATOM 681 O O . MET A 1 85 ? -6.326 4.537 2.999 1.00 93.38 85 MET A O 1
ATOM 685 N N . LEU A 1 86 ? -6.803 4.376 0.810 1.00 94.88 86 LEU A N 1
ATOM 686 C CA . LEU A 1 86 ? -8.244 4.181 0.983 1.00 94.88 86 LEU A CA 1
ATOM 687 C C . LEU A 1 86 ? -8.540 2.908 1.782 1.00 94.88 86 LEU A C 1
ATOM 689 O O . LEU A 1 86 ? -9.346 2.943 2.713 1.00 94.88 86 LEU A O 1
ATOM 693 N N . GLY A 1 87 ? -7.834 1.813 1.491 1.00 92.31 87 GLY A N 1
ATOM 694 C CA . GLY A 1 87 ? -7.890 0.585 2.283 1.00 92.31 87 GLY A CA 1
ATOM 695 C C . GLY A 1 87 ? -7.564 0.841 3.756 1.00 92.31 87 GLY A C 1
ATOM 696 O O . GLY A 1 87 ? -8.326 0.452 4.642 1.00 92.31 87 GLY A O 1
ATOM 697 N N . MET A 1 88 ? -6.475 1.558 4.043 1.00 91.69 88 MET A N 1
ATOM 698 C CA . MET A 1 88 ? -6.059 1.862 5.421 1.00 91.69 88 MET A CA 1
ATOM 699 C C . MET A 1 88 ? -7.080 2.721 6.166 1.00 91.69 88 MET A C 1
ATOM 701 O O . MET A 1 88 ? -7.432 2.424 7.310 1.00 91.69 88 MET A O 1
ATOM 705 N N . ILE A 1 89 ? -7.583 3.766 5.510 1.00 92.12 89 ILE A N 1
ATOM 706 C CA . ILE A 1 89 ? -8.580 4.674 6.077 1.00 92.12 89 ILE A CA 1
ATOM 707 C C . ILE A 1 89 ? -9.892 3.925 6.337 1.00 92.12 89 ILE A C 1
ATOM 709 O O . ILE A 1 89 ? -10.470 4.062 7.414 1.00 92.12 89 ILE A O 1
ATOM 713 N N . SER A 1 90 ? -10.343 3.087 5.400 1.00 93.38 90 SER A N 1
ATOM 714 C CA . SER A 1 90 ? -11.569 2.300 5.571 1.00 93.38 90 SER A CA 1
ATOM 715 C C . SER A 1 90 ? -11.486 1.342 6.766 1.00 93.38 90 SER A C 1
ATOM 717 O O . SER A 1 90 ? -12.406 1.311 7.585 1.00 93.38 90 SER A O 1
ATOM 719 N N . LEU A 1 91 ? -10.361 0.639 6.955 1.00 91.25 91 LEU A N 1
ATOM 720 C CA . LEU A 1 91 ? -10.152 -0.196 8.143 1.00 91.25 91 LEU A CA 1
ATOM 721 C C . LEU A 1 91 ? -10.117 0.612 9.435 1.00 91.25 91 LEU A C 1
ATOM 723 O O . LEU A 1 91 ? -10.602 0.138 10.463 1.00 91.25 91 LEU A O 1
ATOM 727 N N . PHE A 1 92 ? -9.537 1.810 9.407 1.00 90.69 92 PHE A N 1
ATOM 728 C CA . PHE A 1 92 ? -9.536 2.689 10.568 1.00 90.69 92 PHE A CA 1
ATOM 729 C C . PHE A 1 92 ? -10.962 3.078 10.972 1.00 90.69 92 PHE A C 1
ATOM 731 O O . PHE A 1 92 ? -11.334 2.910 12.136 1.00 90.69 92 PHE A O 1
ATOM 738 N N . TYR A 1 93 ? -11.776 3.510 10.006 1.00 92.75 93 TYR A N 1
ATOM 739 C CA . TYR A 1 93 ? -13.183 3.824 10.245 1.00 92.75 93 TYR A CA 1
ATOM 740 C C . TYR A 1 93 ? -13.955 2.614 10.773 1.00 92.75 93 TYR A C 1
ATOM 742 O O . TYR A 1 93 ? -14.656 2.749 11.772 1.00 92.75 93 TYR A O 1
ATOM 750 N N . LEU A 1 94 ? -13.769 1.429 10.183 1.00 92.81 94 LEU A N 1
ATOM 751 C CA . LEU A 1 94 ? -14.422 0.199 10.642 1.00 92.81 94 LEU A CA 1
ATOM 752 C C . LEU A 1 94 ? -14.062 -0.151 12.090 1.00 92.81 94 LEU A C 1
ATOM 754 O O . LEU A 1 94 ? -14.945 -0.447 12.896 1.00 92.81 94 LEU A O 1
ATOM 758 N N . LYS A 1 95 ? -12.776 -0.076 12.456 1.00 90.00 95 LYS A N 1
ATOM 759 C CA . LYS A 1 95 ? -12.334 -0.308 13.842 1.00 90.00 95 LYS A CA 1
ATOM 760 C C . LYS A 1 95 ? -12.957 0.697 14.808 1.00 90.00 95 LYS A C 1
ATOM 762 O O . LYS A 1 95 ? -13.376 0.319 15.899 1.00 90.00 95 LYS A O 1
ATOM 767 N N . MET A 1 96 ? -13.048 1.961 14.404 1.00 90.56 96 MET A N 1
ATOM 768 C CA . MET A 1 96 ? -13.642 3.018 15.218 1.00 90.56 96 MET A CA 1
ATOM 769 C C . MET A 1 96 ? -15.151 2.824 15.414 1.00 90.56 96 MET A C 1
ATOM 771 O O . MET A 1 96 ? -15.649 2.991 16.527 1.00 90.56 96 MET A O 1
ATOM 775 N N . THR A 1 97 ? -15.887 2.444 14.366 1.00 93.31 97 THR A N 1
ATOM 776 C CA . THR A 1 97 ? -17.325 2.164 14.473 1.00 93.31 97 THR A CA 1
ATOM 777 C C . THR A 1 97 ? -17.606 0.928 15.318 1.00 93.31 97 THR A C 1
ATOM 779 O O . THR A 1 97 ? -18.534 0.955 16.121 1.00 93.31 97 THR A O 1
ATOM 782 N N . LEU A 1 98 ? -16.782 -0.119 15.188 1.00 93.38 98 LEU A N 1
ATOM 783 C CA . LEU A 1 98 ? -16.897 -1.339 15.991 1.00 93.38 98 LEU A CA 1
ATOM 784 C C . LEU A 1 98 ? -16.683 -1.055 17.480 1.00 93.38 98 LEU A C 1
ATOM 786 O O . LEU A 1 98 ? -17.508 -1.454 18.296 1.00 93.38 98 LEU A O 1
ATOM 790 N N . ALA A 1 99 ? -15.641 -0.295 17.829 1.00 91.38 99 ALA A N 1
ATOM 791 C CA . ALA A 1 99 ? -15.374 0.076 19.219 1.00 91.38 99 ALA A CA 1
ATOM 792 C C . ALA A 1 99 ? -16.513 0.909 19.833 1.00 91.38 99 ALA A C 1
ATOM 794 O O . ALA A 1 99 ? -16.883 0.708 20.987 1.00 91.38 99 ALA A O 1
ATOM 795 N N . ARG A 1 100 ? -17.111 1.826 19.058 1.00 91.19 100 ARG A N 1
ATOM 796 C CA . ARG A 1 100 ? -18.292 2.584 19.503 1.00 91.19 100 ARG A CA 1
ATOM 797 C C . ARG A 1 100 ? -19.492 1.670 19.744 1.00 91.19 100 ARG A C 1
ATOM 799 O O . ARG A 1 100 ? -20.172 1.823 20.750 1.00 91.19 100 ARG A O 1
ATOM 806 N N . TRP A 1 101 ? -19.743 0.723 18.843 1.00 93.38 101 TRP A N 1
ATOM 807 C CA . TRP A 1 101 ? -20.819 -0.259 18.993 1.00 93.38 101 TRP A CA 1
ATOM 808 C C . TRP A 1 101 ? -20.660 -1.112 20.253 1.00 93.38 101 TRP A C 1
ATOM 810 O O . TRP A 1 101 ? -21.619 -1.277 21.002 1.00 93.38 101 TRP A O 1
ATOM 820 N N . GLU A 1 102 ? -19.448 -1.594 20.523 1.00 93.06 102 GLU A N 1
ATOM 821 C CA . GLU A 1 102 ? -19.139 -2.377 21.723 1.00 93.06 102 GLU A CA 1
ATOM 822 C C . GLU A 1 102 ? -19.443 -1.595 23.012 1.00 93.06 102 GLU A C 1
ATOM 824 O O . GLU A 1 102 ? -20.056 -2.127 23.939 1.00 93.06 102 GLU A O 1
ATOM 829 N N . GLN A 1 103 ? -19.119 -0.297 23.043 1.00 90.94 103 GLN A N 1
ATOM 830 C CA . GLN A 1 103 ? -19.452 0.580 24.171 1.00 90.94 103 GLN A CA 1
ATOM 831 C C . GLN A 1 103 ? -20.965 0.730 24.379 1.00 90.94 103 GLN A C 1
ATOM 833 O O . GLN A 1 103 ? -21.425 0.698 25.522 1.00 90.94 103 GLN A O 1
ATOM 838 N N . TYR A 1 104 ? -21.747 0.867 23.303 1.00 90.75 104 TYR A N 1
ATOM 839 C CA . TYR A 1 104 ? -23.209 0.936 23.403 1.00 90.75 104 TYR A CA 1
ATOM 840 C C . TYR A 1 104 ? -23.810 -0.360 23.956 1.00 90.75 104 TYR A C 1
ATOM 842 O O . TYR A 1 104 ? -24.657 -0.305 24.846 1.00 90.75 104 TYR A O 1
ATOM 850 N N . VAL A 1 105 ? -23.352 -1.521 23.478 1.00 92.69 105 VAL A N 1
ATOM 851 C CA . VAL A 1 105 ? -23.828 -2.827 23.965 1.00 92.69 105 VAL A CA 1
ATOM 852 C C . VAL A 1 105 ? -23.508 -3.004 25.451 1.00 92.69 105 VAL A C 1
ATOM 854 O O . VAL A 1 105 ? -24.382 -3.395 26.223 1.00 92.69 105 VAL A O 1
ATOM 857 N N . PHE A 1 106 ? -22.300 -2.631 25.883 1.00 91.06 106 PHE A N 1
ATOM 858 C CA . PHE A 1 106 ? -21.908 -2.716 27.291 1.00 91.06 106 PHE A CA 1
ATOM 859 C C . PHE A 1 106 ? -22.759 -1.819 28.208 1.00 91.06 106 PHE A C 1
ATOM 861 O O . PHE A 1 106 ? -23.134 -2.231 29.309 1.00 91.06 106 PHE A O 1
ATOM 868 N N . MET A 1 107 ? -23.107 -0.605 27.763 1.00 89.69 107 MET A N 1
ATOM 869 C CA . MET A 1 107 ? -24.000 0.281 28.521 1.00 89.69 107 MET A CA 1
ATOM 870 C C . MET A 1 107 ? -25.408 -0.310 28.661 1.00 89.69 107 MET A C 1
ATOM 872 O O . MET A 1 107 ? -25.961 -0.299 29.760 1.00 89.69 107 MET A O 1
ATOM 876 N N . LEU A 1 108 ? -25.952 -0.902 27.593 1.00 90.25 108 LEU A N 1
ATOM 877 C CA . LEU A 1 108 ? -27.259 -1.568 27.628 1.00 90.25 108 LEU A CA 1
ATOM 878 C C . LEU A 1 108 ? -27.268 -2.776 28.577 1.00 90.25 108 LEU A C 1
ATOM 880 O O . LEU A 1 108 ? -28.224 -2.974 29.327 1.00 90.25 108 LEU A O 1
ATOM 884 N N . GLU A 1 109 ? -26.199 -3.577 28.595 1.00 89.88 109 GLU A N 1
ATOM 885 C CA . GLU A 1 109 ? -26.068 -4.686 29.548 1.00 89.88 109 GLU A CA 1
ATOM 886 C C . GLU A 1 109 ? -26.002 -4.205 31.002 1.00 89.88 109 GLU A C 1
ATOM 888 O O . GLU A 1 109 ? -26.567 -4.847 31.893 1.00 89.88 109 GLU A O 1
ATOM 893 N N . LYS A 1 110 ? -25.342 -3.069 31.253 1.00 88.06 110 LYS A N 1
ATOM 894 C CA . LYS A 1 110 ? -25.264 -2.456 32.584 1.00 88.06 110 LYS A CA 1
ATOM 895 C C . LYS A 1 110 ? -26.626 -1.940 33.055 1.00 88.06 110 LYS A C 1
ATOM 897 O O . LYS A 1 110 ? -27.003 -2.201 34.195 1.00 88.06 110 LYS A O 1
ATOM 902 N N . GLU A 1 111 ? -27.381 -1.266 32.189 1.00 87.88 111 GLU A N 1
ATOM 903 C CA . GLU A 1 111 ? -28.745 -0.812 32.500 1.00 87.88 111 GLU A CA 1
ATOM 904 C C . GLU A 1 111 ? -29.696 -1.986 32.759 1.00 87.88 111 GLU A C 1
ATOM 906 O O . GLU A 1 111 ? -30.510 -1.937 33.681 1.00 87.88 111 GLU A O 1
ATOM 911 N N . ARG A 1 112 ? -29.559 -3.084 32.008 1.00 83.38 112 ARG A N 1
ATOM 912 C CA . ARG A 1 112 ? -30.367 -4.292 32.212 1.00 83.38 112 ARG A CA 1
ATOM 913 C C . ARG A 1 112 ? -30.125 -4.946 33.573 1.00 83.38 112 ARG A C 1
ATOM 915 O O . ARG A 1 112 ? -31.077 -5.421 34.176 1.00 83.38 112 ARG A O 1
ATOM 922 N N . LYS A 1 113 ? -28.878 -4.969 34.059 1.00 75.25 113 LYS A N 1
ATOM 923 C CA . LYS A 1 113 ? -28.518 -5.548 35.368 1.00 75.25 113 LYS A CA 1
ATOM 924 C C . LYS A 1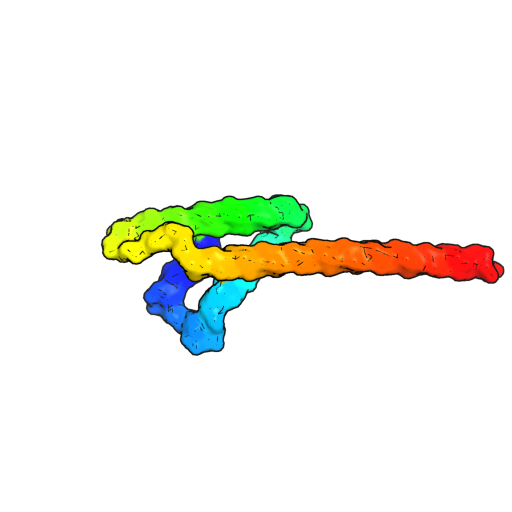 113 ? -28.952 -4.694 36.563 1.00 75.25 113 LYS A C 1
ATOM 926 O O . LYS A 1 113 ? -29.137 -5.251 37.631 1.00 75.25 113 LYS A O 1
ATOM 931 N N . ASN A 1 114 ? -29.104 -3.379 36.396 1.00 73.81 114 ASN A N 1
ATOM 932 C CA . ASN A 1 114 ? -29.587 -2.483 37.457 1.00 73.81 114 ASN A CA 1
ATOM 933 C C . ASN A 1 114 ? -31.121 -2.475 37.605 1.00 73.81 114 ASN A C 1
ATOM 935 O O . ASN A 1 114 ? -31.621 -1.999 38.619 1.00 73.81 114 ASN A O 1
ATOM 939 N N . ASN A 1 115 ? -31.855 -2.948 36.593 1.00 66.69 115 ASN A N 1
ATOM 940 C CA . ASN A 1 115 ? -33.323 -2.986 36.568 1.00 66.69 115 ASN A CA 1
ATOM 941 C C . ASN A 1 115 ? -33.919 -4.352 36.980 1.00 66.69 115 ASN A C 1
ATOM 943 O O . ASN A 1 115 ? -35.131 -4.537 36.868 1.00 66.69 115 ASN A O 1
ATOM 947 N N . VAL A 1 116 ? -33.084 -5.304 37.413 1.00 61.06 116 VAL A N 1
ATOM 948 C CA . VAL A 1 116 ? -33.468 -6.623 37.959 1.00 61.06 116 VAL A CA 1
ATOM 949 C C . VAL A 1 116 ? -33.032 -6.682 39.413 1.00 61.06 116 VAL A C 1
ATOM 951 O O . VAL A 1 116 ? -33.831 -7.177 40.235 1.00 61.06 116 VAL A O 1
#